Protein AF-A0A4V0NGP2-F1 (afdb_monomer)

Organism: Sorangium cellulosum (NCBI:txid56)

Foldseek 3Di:
DDDDADDDDDDDDDDDPQDDFFDFDDALVNHQLSDQDPRTHHDNALPRQDQHDQAPDRSADGPRHPHHDDD

pLDDT: mean 79.51, std 14.05, range [46.25, 93.06]

Nearest PDB structures (foldseek):
  1hvw-assembly1_A  TM=8.434E-01  e=1.799E+00  unclassified
  2l1q-assembly1_A  TM=8.024E-01  e=3.183E+00  Homo sapiens

Secondary structure (DSSP, 8-state):
---SS----S--SS-PPPBPTTSB-SSGGGBTTS-EETTEEPPP-TTSSS--TT-SBTTB-STTSSSPPP-

Structure (mmCIF, N/CA/C/O backbone):
data_AF-A0A4V0NGP2-F1
#
_entry.id   AF-A0A4V0NGP2-F1
#
loop_
_atom_site.group_PDB
_atom_site.id
_atom_site.type_symbol
_atom_site.label_atom_id
_atom_site.label_alt_id
_atom_site.label_comp_id
_atom_site.label_asym_id
_atom_site.label_entity_id
_atom_site.label_seq_id
_atom_site.pdbx_PDB_ins_code
_atom_site.Cartn_x
_atom_site.Cartn_y
_atom_site.Cartn_z
_atom_site.occupancy
_atom_site.B_iso_or_equiv
_atom_site.auth_seq_id
_atom_site.auth_comp_id
_atom_site.auth_asym_id
_atom_site.auth_atom_id
_atom_site.pdbx_PDB_model_num
ATOM 1 N N . MET A 1 1 ? 10.199 -11.020 -29.066 1.00 48.88 1 MET A N 1
ATOM 2 C CA . MET A 1 1 ? 11.052 -9.907 -28.607 1.00 48.88 1 MET A CA 1
ATOM 3 C C . MET A 1 1 ? 10.787 -9.739 -27.115 1.00 48.88 1 MET A C 1
ATOM 5 O O . MET A 1 1 ? 9.680 -9.353 -26.779 1.00 48.88 1 MET A O 1
ATOM 9 N N . LYS A 1 2 ? 11.698 -10.159 -26.228 1.00 46.25 2 LYS A N 1
ATOM 10 C CA . LYS A 1 2 ? 11.552 -10.010 -24.768 1.00 46.25 2 LYS A CA 1
ATOM 11 C C . LYS A 1 2 ? 12.854 -9.422 -24.237 1.00 46.25 2 LYS A C 1
ATOM 13 O O . LYS A 1 2 ? 13.912 -10.019 -24.411 1.00 46.25 2 LYS A O 1
ATOM 18 N N . ASN A 1 3 ? 12.770 -8.214 -23.712 1.00 50.03 3 ASN A N 1
ATOM 19 C CA . ASN A 1 3 ? 13.860 -7.447 -23.139 1.00 50.03 3 ASN A CA 1
ATOM 20 C C . ASN A 1 3 ? 13.960 -7.755 -21.640 1.00 50.03 3 ASN A C 1
ATOM 22 O O . ASN A 1 3 ? 13.066 -7.424 -20.880 1.00 50.03 3 ASN A O 1
ATOM 26 N N . GLY A 1 4 ? 15.070 -8.368 -21.238 1.00 47.50 4 GLY A N 1
ATOM 27 C CA . GLY A 1 4 ? 15.787 -7.946 -20.034 1.00 47.50 4 GLY A CA 1
ATOM 28 C C . GLY A 1 4 ? 15.441 -8.558 -18.680 1.00 47.50 4 GLY A C 1
ATOM 29 O O . GLY A 1 4 ? 16.390 -8.901 -17.984 1.00 47.50 4 GLY A O 1
ATOM 30 N N . ASP A 1 5 ? 14.175 -8.685 -18.274 1.00 62.28 5 ASP A N 1
ATOM 31 C CA . ASP A 1 5 ? 13.908 -8.841 -16.827 1.00 62.28 5 ASP A CA 1
ATOM 32 C C . ASP A 1 5 ? 12.646 -9.624 -16.414 1.00 62.28 5 ASP A C 1
ATOM 34 O O . ASP A 1 5 ? 12.328 -9.686 -15.228 1.00 62.28 5 ASP A O 1
ATOM 38 N N . GLU A 1 6 ? 11.986 -10.333 -17.336 1.00 60.19 6 GLU A N 1
ATOM 39 C CA . GLU A 1 6 ? 10.801 -11.146 -17.006 1.00 60.19 6 GLU A CA 1
ATOM 40 C C . GLU A 1 6 ? 11.053 -12.654 -17.175 1.00 60.19 6 GLU A C 1
ATOM 42 O O . GLU A 1 6 ? 10.867 -13.231 -18.255 1.00 60.19 6 GLU A O 1
ATOM 47 N N . SER A 1 7 ? 11.464 -13.319 -16.087 1.00 55.31 7 SER A N 1
ATOM 48 C CA . SER A 1 7 ? 11.407 -14.785 -16.004 1.00 55.31 7 SER A CA 1
ATOM 49 C C . SER A 1 7 ? 9.970 -15.232 -15.750 1.00 55.31 7 SER A C 1
ATOM 51 O O . SER A 1 7 ? 9.510 -15.246 -14.616 1.00 55.31 7 SER A O 1
ATOM 53 N N . GLY A 1 8 ? 9.295 -15.653 -16.819 1.00 51.69 8 GLY A N 1
ATOM 54 C CA . GLY A 1 8 ? 8.124 -16.524 -16.728 1.00 51.69 8 GLY A CA 1
ATOM 55 C C . GLY A 1 8 ? 6.792 -15.792 -16.646 1.00 51.69 8 GLY A C 1
ATOM 56 O O . GLY A 1 8 ? 6.250 -15.530 -15.581 1.00 51.69 8 GLY A O 1
ATOM 57 N N . VAL A 1 9 ? 6.206 -15.567 -17.817 1.00 64.75 9 VAL A N 1
ATOM 58 C CA . VAL A 1 9 ? 4.750 -15.579 -17.937 1.00 64.75 9 VAL A CA 1
ATOM 59 C C . VAL A 1 9 ? 4.288 -16.967 -17.495 1.00 64.75 9 VAL A C 1
ATOM 61 O O . VAL A 1 9 ? 4.689 -17.926 -18.136 1.00 64.75 9 VAL A O 1
ATOM 64 N N . ASP A 1 10 ? 3.627 -17.051 -16.340 1.00 48.78 10 ASP A N 1
ATOM 65 C CA . ASP A 1 10 ? 2.575 -18.002 -15.932 1.00 48.78 10 ASP A CA 1
ATOM 66 C C . ASP A 1 10 ? 2.378 -17.869 -14.405 1.00 48.78 10 ASP A C 1
ATOM 68 O O . ASP A 1 10 ? 3.306 -18.013 -13.612 1.00 48.78 10 ASP A O 1
ATOM 72 N N . GLY A 1 11 ? 1.169 -17.485 -13.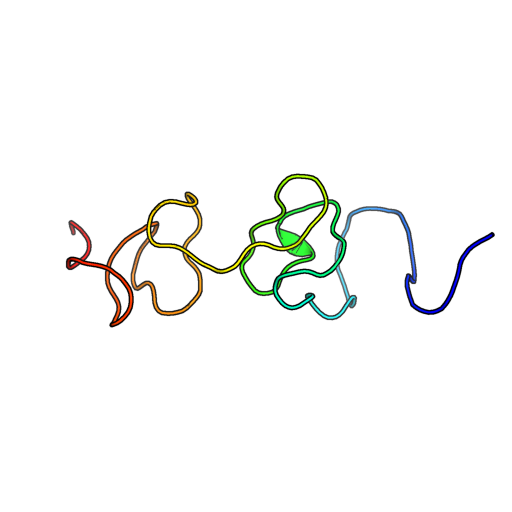990 1.00 59.66 11 GLY A N 1
ATOM 73 C CA . GLY A 1 11 ? 0.870 -16.987 -12.646 1.00 59.66 11 GLY A CA 1
ATOM 74 C C . GLY A 1 11 ? 0.837 -18.042 -11.541 1.00 59.66 11 GLY A C 1
ATOM 75 O O . GLY A 1 11 ? -0.224 -18.568 -11.216 1.00 59.66 11 GLY A O 1
ATOM 76 N N . GLY A 1 12 ? 1.959 -18.266 -10.865 1.00 55.91 12 GLY A N 1
ATOM 77 C CA . GLY A 1 12 ? 1.949 -19.035 -9.626 1.00 55.91 12 GLY A CA 1
ATOM 78 C C . GLY A 1 12 ? 3.324 -19.171 -8.999 1.00 55.91 12 GLY A C 1
ATOM 79 O O . GLY A 1 12 ? 4.159 -19.910 -9.494 1.00 55.91 12 GLY A O 1
ATOM 80 N N . THR A 1 13 ? 3.524 -18.477 -7.877 1.00 60.50 13 THR A N 1
ATOM 81 C CA . THR A 1 13 ? 4.462 -18.838 -6.801 1.00 60.50 13 THR A CA 1
ATOM 82 C C . THR A 1 13 ? 5.907 -19.160 -7.230 1.00 60.50 13 THR A C 1
ATOM 84 O O . THR A 1 13 ? 6.201 -20.305 -7.559 1.00 60.50 13 THR A O 1
ATOM 87 N N . THR A 1 14 ? 6.856 -18.217 -7.103 1.00 61.50 14 THR A N 1
ATOM 88 C CA . THR A 1 14 ? 8.001 -18.429 -6.176 1.00 61.50 14 THR A CA 1
ATOM 89 C C . THR A 1 14 ? 9.099 -17.362 -6.168 1.00 61.50 14 THR A C 1
ATOM 91 O O . THR A 1 14 ? 9.646 -17.177 -5.091 1.00 61.50 14 THR A O 1
ATOM 94 N N . SER A 1 15 ? 9.459 -16.603 -7.210 1.00 57.50 15 SER A N 1
ATOM 95 C CA . SER A 1 15 ? 10.603 -15.676 -7.007 1.00 57.50 15 SER A CA 1
ATOM 96 C C . SER A 1 15 ? 10.775 -14.556 -8.031 1.00 57.50 15 SER A C 1
ATOM 98 O O . SER A 1 15 ? 11.891 -14.313 -8.491 1.00 57.50 15 SER A O 1
ATOM 100 N N . CYS A 1 16 ? 9.706 -13.842 -8.374 1.00 55.28 16 CYS A N 1
ATOM 101 C CA . CYS A 1 16 ? 9.877 -12.528 -8.993 1.00 55.28 16 CYS A CA 1
ATOM 102 C C . CYS A 1 16 ? 9.947 -11.478 -7.874 1.00 55.28 16 CYS A C 1
ATOM 104 O O . CYS A 1 16 ? 9.079 -11.487 -6.994 1.00 55.28 16 CYS A O 1
ATOM 106 N N . PRO A 1 17 ? 10.983 -10.615 -7.834 1.00 65.81 17 PRO A N 1
ATOM 107 C CA . PRO A 1 17 ? 10.999 -9.508 -6.891 1.00 65.81 17 PRO A CA 1
ATOM 108 C C . PRO A 1 17 ? 9.780 -8.633 -7.173 1.00 65.81 17 PRO A C 1
ATOM 110 O O . PRO A 1 17 ? 9.558 -8.231 -8.313 1.00 65.81 17 PRO A O 1
ATOM 113 N N . ARG A 1 18 ? 8.985 -8.359 -6.136 1.00 80.06 18 ARG A N 1
ATOM 114 C CA . ARG A 1 18 ? 7.859 -7.436 -6.258 1.00 80.06 18 ARG A CA 1
ATOM 115 C C . ARG A 1 18 ? 8.374 -6.078 -6.723 1.00 80.06 18 ARG A C 1
ATOM 117 O O . ARG A 1 18 ? 9.388 -5.588 -6.220 1.00 80.06 18 ARG A O 1
ATOM 124 N N . TYR A 1 19 ? 7.671 -5.469 -7.662 1.00 84.81 19 TYR A N 1
ATOM 125 C CA . TYR A 1 19 ? 8.082 -4.222 -8.267 1.00 84.81 19 TYR A CA 1
ATOM 126 C C . TYR A 1 19 ? 7.623 -3.003 -7.454 1.00 84.81 19 TYR A C 1
ATOM 128 O O . TYR A 1 19 ? 6.520 -3.013 -6.899 1.00 84.81 19 TYR A O 1
ATOM 136 N N . PRO A 1 20 ? 8.442 -1.935 -7.396 1.00 87.81 20 PRO A N 1
ATOM 137 C CA . PRO A 1 20 ? 8.022 -0.661 -6.829 1.00 87.81 20 PRO A CA 1
ATOM 138 C C . PRO A 1 20 ? 6.936 0.011 -7.690 1.00 87.81 20 PRO A C 1
ATOM 140 O O . PRO A 1 20 ? 6.786 -0.335 -8.869 1.00 87.81 20 PRO A O 1
ATOM 143 N N . PRO A 1 21 ? 6.230 1.020 -7.145 1.00 87.88 21 PRO A N 1
ATOM 144 C CA . PRO A 1 21 ? 5.274 1.820 -7.905 1.00 87.88 21 PRO A CA 1
ATOM 145 C C . PRO A 1 21 ? 5.861 2.374 -9.215 1.00 87.88 21 PRO A C 1
ATOM 147 O O . PRO A 1 21 ? 7.034 2.753 -9.283 1.00 87.88 21 PRO A O 1
ATOM 150 N N . GLY A 1 22 ? 5.048 2.396 -10.271 1.00 86.00 22 GLY A N 1
ATOM 151 C CA . GLY A 1 22 ? 5.404 2.848 -11.619 1.00 86.00 22 GLY A CA 1
ATOM 152 C C . GLY A 1 22 ? 6.044 1.790 -12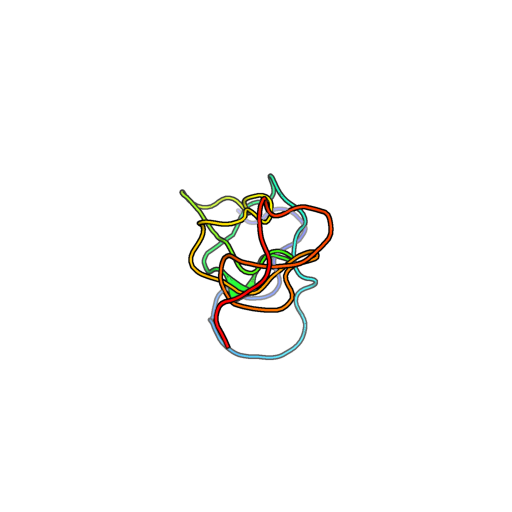.528 1.00 86.00 22 GLY A C 1
ATOM 153 O O . GLY A 1 22 ? 6.337 2.083 -13.687 1.00 86.00 22 GLY A O 1
ATOM 154 N N . ARG A 1 23 ? 6.280 0.564 -12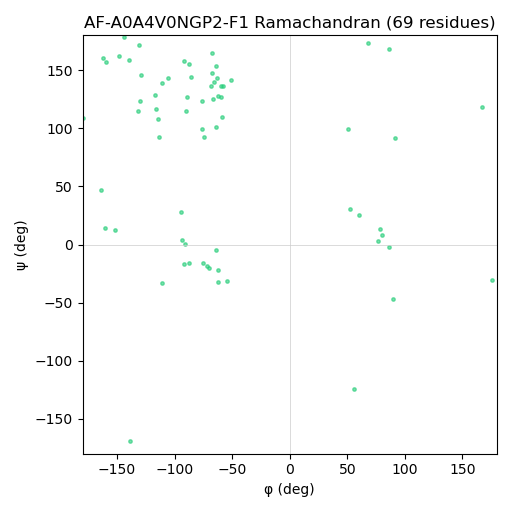.046 1.00 86.00 23 ARG A N 1
ATOM 155 C CA . ARG A 1 23 ? 6.724 -0.571 -12.880 1.00 86.00 23 ARG A CA 1
ATOM 156 C C . ARG A 1 23 ? 5.547 -1.321 -13.487 1.00 86.00 23 ARG A C 1
ATOM 158 O O . ARG A 1 23 ? 4.464 -1.308 -12.922 1.00 86.00 23 ARG A O 1
ATOM 165 N N . GLY A 1 24 ? 5.782 -1.997 -14.610 1.00 84.12 24 GLY A N 1
ATOM 166 C CA . GLY A 1 24 ? 4.779 -2.852 -15.239 1.00 84.12 24 GLY A CA 1
ATOM 167 C C . GLY A 1 24 ? 4.386 -4.032 -14.347 1.00 84.12 24 GLY A C 1
ATOM 168 O O . GLY A 1 24 ? 5.229 -4.592 -13.653 1.00 84.12 24 GLY A O 1
ATOM 169 N N . CYS A 1 25 ? 3.112 -4.407 -14.364 1.00 86.00 25 CYS A N 1
ATOM 170 C CA . CYS A 1 25 ? 2.579 -5.539 -13.607 1.00 86.00 25 CYS A CA 1
ATOM 171 C C . CYS A 1 25 ? 1.414 -6.197 -14.349 1.00 86.00 25 CYS A C 1
ATOM 173 O O . CYS A 1 25 ? 0.805 -5.603 -15.243 1.00 86.00 25 CYS A O 1
ATOM 175 N N . ARG A 1 26 ? 1.077 -7.432 -13.961 1.00 84.44 26 ARG A N 1
ATOM 176 C CA . ARG A 1 26 ? -0.116 -8.140 -14.458 1.00 84.44 26 ARG A CA 1
ATOM 177 C C . ARG A 1 26 ? -1.169 -8.315 -13.379 1.00 84.44 26 ARG A C 1
ATOM 179 O O . ARG A 1 26 ? -2.359 -8.319 -13.673 1.00 84.44 26 ARG A O 1
ATOM 186 N N . THR A 1 27 ? -0.723 -8.485 -12.143 1.00 84.12 27 THR A N 1
ATOM 187 C CA . THR A 1 27 ? -1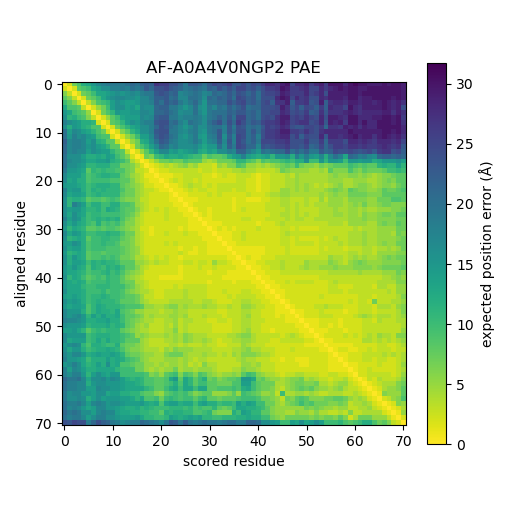.549 -8.713 -10.964 1.00 84.12 27 THR A CA 1
ATOM 188 C C . THR A 1 27 ? -0.991 -7.930 -9.786 1.00 84.12 27 THR A C 1
ATOM 190 O O . THR A 1 27 ? 0.190 -7.589 -9.756 1.00 84.12 27 THR A O 1
ATOM 193 N N . GLY A 1 28 ? -1.823 -7.673 -8.776 1.00 82.81 28 GLY A N 1
ATOM 194 C CA . GLY A 1 28 ? -1.376 -7.020 -7.544 1.00 82.81 28 GLY A CA 1
ATOM 195 C C . GLY A 1 28 ? -0.193 -7.727 -6.871 1.00 82.81 28 GLY A C 1
ATOM 196 O O . GLY A 1 28 ? 0.686 -7.074 -6.320 1.00 82.81 28 GLY A O 1
ATOM 197 N N . ALA A 1 29 ? -0.103 -9.054 -7.003 1.00 82.94 29 ALA A N 1
ATOM 198 C CA . ALA A 1 29 ? 0.988 -9.856 -6.449 1.00 82.94 29 ALA A CA 1
ATOM 199 C C . ALA A 1 29 ? 2.376 -9.512 -7.025 1.00 82.94 29 ALA A C 1
ATOM 201 O O . ALA A 1 29 ? 3.381 -9.785 -6.366 1.00 82.94 29 ALA A O 1
ATOM 202 N N . ASP A 1 30 ? 2.430 -8.897 -8.213 1.00 80.88 30 ASP A N 1
ATOM 203 C CA . ASP A 1 30 ? 3.671 -8.433 -8.840 1.00 80.88 30 ASP A CA 1
ATOM 204 C C . ASP A 1 30 ? 4.203 -7.148 -8.187 1.00 80.88 30 ASP A C 1
ATOM 206 O O . ASP A 1 30 ? 5.366 -6.807 -8.369 1.00 80.88 30 ASP A O 1
ATOM 210 N N . CYS A 1 31 ? 3.385 -6.434 -7.411 1.00 87.94 31 CYS A N 1
ATOM 211 C CA . CYS A 1 31 ? 3.705 -5.118 -6.866 1.00 87.94 31 CYS A CA 1
ATOM 212 C C . CYS A 1 31 ? 4.012 -5.182 -5.374 1.00 87.94 31 CYS A C 1
ATOM 214 O O . CYS A 1 31 ? 3.366 -5.914 -4.624 1.00 87.94 31 CYS A O 1
ATOM 216 N N . THR A 1 32 ? 4.967 -4.379 -4.895 1.00 88.25 32 THR A N 1
ATOM 217 C CA . THR A 1 32 ? 5.266 -4.297 -3.453 1.00 88.25 32 THR A CA 1
ATOM 218 C C . THR A 1 32 ? 4.072 -3.776 -2.665 1.00 88.25 32 THR A C 1
ATOM 220 O O . THR A 1 32 ? 3.871 -4.205 -1.533 1.00 88.25 32 THR A O 1
ATOM 223 N N . SER A 1 33 ? 3.274 -2.904 -3.288 1.00 87.88 33 SER A N 1
ATOM 224 C CA . SER A 1 33 ? 1.997 -2.405 -2.776 1.00 87.88 33 SER A CA 1
ATOM 225 C C . SER A 1 33 ? 0.882 -3.448 -2.806 1.00 87.88 33 SER A C 1
ATOM 227 O O . SER A 1 33 ? -0.114 -3.287 -2.123 1.00 87.88 33 SER A O 1
ATOM 229 N N . GLY A 1 34 ? 0.993 -4.526 -3.584 1.00 89.00 34 GLY A N 1
ATOM 230 C CA . GLY A 1 34 ? -0.154 -5.405 -3.812 1.00 89.00 34 GLY A CA 1
ATOM 231 C C . GLY A 1 34 ? -1.176 -4.837 -4.806 1.00 89.00 34 GLY A C 1
ATOM 232 O O . GLY A 1 34 ? -2.188 -5.489 -5.050 1.00 89.00 34 GLY A O 1
ATOM 233 N N . VAL A 1 35 ? -0.917 -3.664 -5.403 1.00 90.25 35 VAL A N 1
ATOM 234 C CA . VAL A 1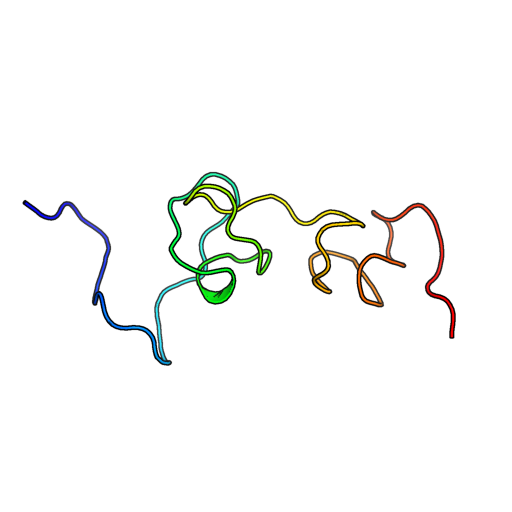 35 ? -1.850 -2.961 -6.296 1.00 90.25 35 VAL A CA 1
ATOM 235 C C . VAL A 1 35 ? -1.264 -2.865 -7.694 1.00 90.25 35 VAL A C 1
ATOM 237 O O . VAL A 1 35 ? -0.252 -2.203 -7.914 1.00 90.25 35 VAL A O 1
ATOM 240 N N . CYS A 1 36 ? -1.937 -3.500 -8.651 1.00 90.38 36 CYS A N 1
ATOM 241 C CA . CYS A 1 36 ? -1.630 -3.384 -10.069 1.00 90.38 36 CYS A CA 1
ATOM 242 C C . CYS A 1 36 ? -2.800 -2.709 -10.781 1.00 90.38 36 CYS A C 1
ATOM 244 O O . CYS A 1 36 ? -3.858 -3.317 -10.948 1.00 90.38 36 CYS A O 1
ATOM 246 N N . TRP A 1 37 ? -2.611 -1.461 -11.201 1.00 90.06 37 TRP A N 1
ATOM 247 C CA . TRP A 1 37 ? -3.632 -0.661 -11.864 1.00 90.06 37 TRP A CA 1
ATOM 248 C C . TRP A 1 37 ? -3.203 -0.302 -13.283 1.00 90.06 37 TRP A C 1
ATOM 250 O O . TRP A 1 37 ? -2.110 0.206 -13.512 1.00 90.06 37 TRP A O 1
ATOM 260 N N . SER A 1 38 ? -4.067 -0.567 -14.266 1.00 91.25 38 SER A N 1
ATOM 261 C CA . SER A 1 38 ? -3.781 -0.294 -15.686 1.00 91.25 38 SER A CA 1
ATOM 262 C C . SER A 1 38 ? -2.448 -0.886 -16.185 1.00 91.25 38 SER A C 1
ATOM 264 O O . SER A 1 38 ? -1.807 -0.334 -17.076 1.00 91.25 38 SER A O 1
ATOM 266 N N . GLY A 1 39 ? -2.027 -2.019 -15.610 1.00 85.50 39 GLY A N 1
ATOM 267 C CA . GLY A 1 39 ? -0.768 -2.684 -15.946 1.00 85.50 39 GLY A CA 1
ATOM 268 C C . GLY A 1 39 ? 0.479 -2.047 -15.328 1.00 85.50 39 GLY A C 1
ATOM 269 O O . GLY A 1 39 ? 1.581 -2.384 -15.754 1.00 85.50 39 GLY A O 1
ATOM 270 N N . ALA A 1 40 ? 0.329 -1.150 -14.348 1.00 88.69 40 ALA A N 1
ATOM 271 C CA . ALA A 1 40 ? 1.427 -0.580 -13.576 1.00 88.69 40 ALA A CA 1
ATOM 272 C C . ALA A 1 40 ? 1.186 -0.684 -12.062 1.00 88.69 40 ALA A C 1
ATOM 274 O O . ALA A 1 40 ? 0.054 -0.607 -11.586 1.00 88.69 40 ALA A O 1
ATOM 275 N N . CYS A 1 41 ? 2.258 -0.880 -11.299 1.00 91.44 41 CYS A N 1
ATOM 276 C CA . CYS A 1 41 ? 2.191 -0.898 -9.849 1.00 91.44 41 CYS A CA 1
ATOM 277 C C . CYS A 1 41 ? 1.832 0.489 -9.335 1.00 91.44 41 CYS A C 1
ATOM 279 O O . CYS A 1 41 ? 2.527 1.457 -9.643 1.00 91.44 41 CYS A O 1
ATOM 281 N N . GLU A 1 42 ? 0.776 0.579 -8.542 1.00 92.12 42 GLU A N 1
ATOM 282 C CA . GLU A 1 42 ? 0.377 1.827 -7.895 1.00 92.12 42 GLU A CA 1
ATOM 283 C C . GLU A 1 42 ? 1.008 1.945 -6.509 1.00 92.12 42 GLU A C 1
ATOM 285 O O . GLU A 1 42 ? 1.443 0.950 -5.914 1.00 92.12 42 GLU A O 1
ATOM 290 N N . ALA A 1 43 ? 1.108 3.176 -6.018 1.00 91.81 43 ALA A N 1
ATOM 291 C CA . ALA A 1 43 ? 1.516 3.412 -4.643 1.00 91.81 43 ALA A CA 1
ATOM 292 C C . ALA A 1 43 ? 0.426 2.897 -3.684 1.00 91.81 43 ALA A C 1
ATOM 294 O O . ALA A 1 43 ? -0.750 2.929 -4.041 1.00 91.81 43 ALA A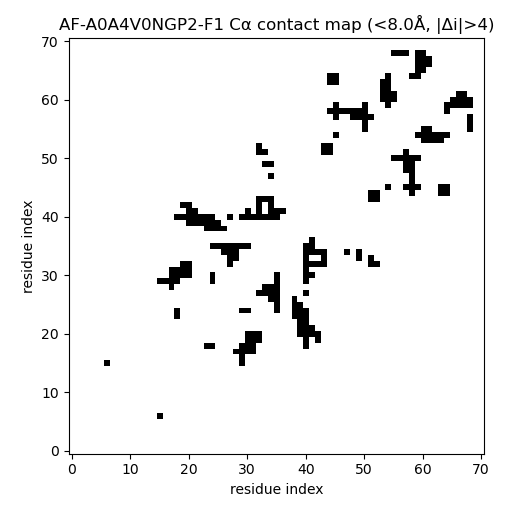 O 1
ATOM 295 N N . PRO A 1 44 ? 0.800 2.407 -2.489 1.00 90.94 44 PRO A N 1
ATOM 296 C CA . PRO A 1 44 ? -0.182 2.091 -1.459 1.00 90.94 44 PRO A CA 1
ATOM 297 C C . PRO A 1 44 ? -0.969 3.355 -1.089 1.00 90.94 44 PRO A C 1
ATOM 299 O O . PRO A 1 44 ? -0.390 4.438 -0.954 1.00 90.94 44 PRO A O 1
ATOM 302 N N . THR A 1 45 ? -2.280 3.224 -0.947 1.00 90.06 45 THR A N 1
ATOM 303 C CA . THR A 1 45 ? -3.207 4.289 -0.564 1.00 90.06 45 THR A CA 1
ATOM 304 C C . THR A 1 45 ? -4.109 3.800 0.564 1.00 90.06 45 THR A C 1
ATOM 306 O O . THR A 1 45 ? -4.126 2.633 0.907 1.00 90.06 45 THR A O 1
ATOM 309 N N . CYS A 1 46 ? -4.892 4.697 1.149 1.00 91.62 46 CYS A N 1
ATOM 310 C CA . CYS A 1 46 ? -5.832 4.340 2.216 1.00 91.62 46 CYS A CA 1
ATOM 311 C C . CYS A 1 46 ? -7.234 4.052 1.666 1.00 91.62 46 CYS A C 1
ATOM 313 O O . CYS A 1 46 ? -8.233 4.402 2.295 1.00 91.62 46 CYS A O 1
ATOM 315 N N . SER A 1 47 ? -7.313 3.593 0.417 1.00 90.44 47 SER A N 1
ATOM 316 C CA . SER A 1 47 ? -8.572 3.392 -0.308 1.00 90.44 47 SER A CA 1
ATOM 317 C C . SER A 1 47 ? -8.448 2.436 -1.503 1.00 90.44 47 SER A C 1
ATOM 319 O O . SER A 1 47 ? -9.325 2.438 -2.369 1.00 90.44 47 SER A O 1
ATOM 321 N N . ASP A 1 48 ? -7.356 1.672 -1.611 1.00 88.25 48 ASP A N 1
ATOM 322 C CA . ASP A 1 48 ? -7.135 0.724 -2.714 1.00 88.25 48 ASP A CA 1
ATOM 323 C C . ASP A 1 48 ? -7.656 -0.691 -2.433 1.00 88.25 48 ASP A C 1
ATOM 325 O O . ASP A 1 48 ? -7.591 -1.557 -3.310 1.00 88.25 48 ASP A O 1
ATOM 329 N N . GLY A 1 49 ? -8.249 -0.930 -1.263 1.00 89.06 49 GLY A N 1
ATOM 330 C CA . GLY A 1 49 ? -8.868 -2.203 -0.903 1.00 89.06 49 GLY A CA 1
ATOM 331 C C . GLY A 1 49 ? -7.870 -3.258 -0.440 1.00 89.06 49 GLY A C 1
ATOM 332 O O . GLY A 1 49 ? -8.253 -4.421 -0.275 1.00 89.06 49 GLY A O 1
ATOM 333 N N . VAL A 1 50 ? -6.600 -2.897 -0.247 1.00 89.19 50 VAL A N 1
ATOM 334 C CA . VAL A 1 50 ? -5.519 -3.828 0.083 1.00 89.19 50 VAL A CA 1
ATOM 335 C C . VAL A 1 50 ? -4.751 -3.303 1.279 1.00 89.19 50 VAL A C 1
ATOM 337 O O . VAL A 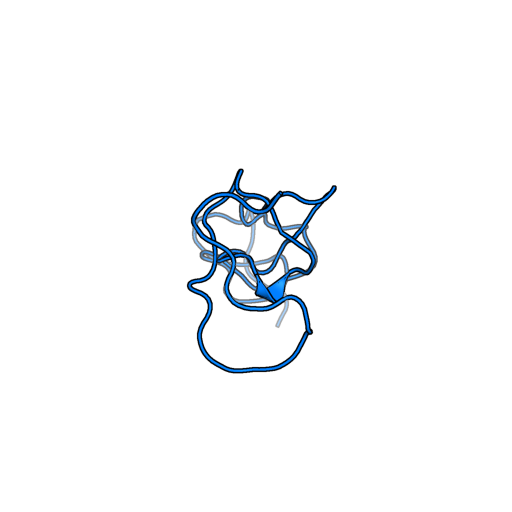1 50 ? -4.157 -2.249 1.189 1.00 89.19 50 VAL A O 1
ATOM 340 N N . LYS A 1 51 ? -4.658 -4.100 2.351 1.00 90.62 51 LYS A N 1
ATOM 341 C CA . LYS A 1 51 ? -3.783 -3.788 3.490 1.00 90.62 51 LYS A CA 1
ATOM 342 C C . LYS A 1 51 ? -2.312 -3.786 3.05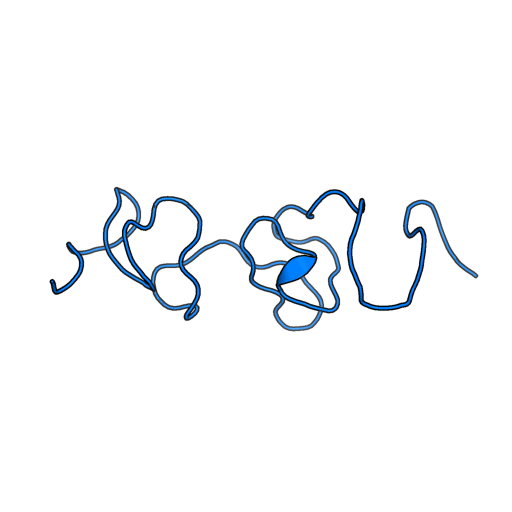9 1.00 90.62 51 LYS A C 1
ATOM 344 O O . LYS A 1 51 ? -1.707 -4.861 2.942 1.00 90.62 51 LYS A O 1
ATOM 349 N N . ASN A 1 52 ? -1.732 -2.613 2.850 1.00 89.44 52 ASN A N 1
ATOM 350 C CA . ASN A 1 52 ? -0.364 -2.435 2.367 1.00 89.44 52 ASN A CA 1
ATOM 351 C C . ASN A 1 52 ? 0.321 -1.213 3.013 1.00 89.44 52 ASN A C 1
ATOM 353 O O . ASN A 1 52 ? -0.232 -0.550 3.879 1.00 89.44 52 ASN A O 1
ATOM 357 N N . GLY A 1 53 ? 1.588 -0.961 2.665 1.00 87.50 53 GLY A N 1
ATOM 358 C CA . GLY A 1 53 ? 2.327 0.194 3.193 1.00 87.50 53 GLY A CA 1
ATOM 359 C C . GLY A 1 53 ? 2.370 0.238 4.726 1.00 87.50 53 GLY A C 1
ATOM 360 O O . GLY A 1 53 ? 2.815 -0.719 5.361 1.00 87.50 53 GLY A O 1
ATOM 361 N N . ASP A 1 54 ? 1.909 1.354 5.292 1.00 88.75 54 ASP A N 1
ATOM 362 C CA . ASP A 1 54 ? 1.872 1.609 6.738 1.00 88.75 54 ASP A CA 1
ATOM 363 C C . ASP A 1 54 ? 0.530 1.236 7.391 1.00 88.75 54 ASP A C 1
ATOM 365 O O . ASP A 1 54 ? 0.333 1.461 8.587 1.00 88.75 54 ASP A O 1
ATOM 369 N N . GLU A 1 55 ? -0.406 0.671 6.631 1.00 93.06 55 GLU A N 1
ATOM 370 C CA . GLU A 1 55 ? -1.759 0.409 7.100 1.00 93.06 55 GLU A CA 1
ATOM 371 C C . GLU A 1 55 ? -1.824 -0.686 8.169 1.00 93.06 55 GLU A C 1
ATOM 373 O O . GLU A 1 55 ? -1.233 -1.771 8.065 1.00 93.06 55 GLU A O 1
ATOM 378 N N . THR A 1 56 ? -2.614 -0.444 9.216 1.00 91.06 56 THR A N 1
ATOM 379 C CA . THR A 1 56 ? -2.826 -1.439 10.278 1.00 91.06 56 THR A CA 1
ATOM 380 C C . THR A 1 56 ? -4.037 -2.335 10.004 1.00 91.06 56 THR A C 1
ATOM 382 O O . THR A 1 56 ? -4.100 -3.450 10.537 1.00 91.06 56 THR A O 1
ATOM 385 N N . GLY A 1 57 ? -4.926 -1.930 9.093 1.00 89.56 57 GLY A N 1
ATOM 386 C CA . GLY A 1 57 ? -6.036 -2.707 8.527 1.00 89.56 57 GLY A CA 1
ATOM 387 C C . GLY A 1 57 ? -6.164 -2.464 7.021 1.00 89.56 57 GLY A C 1
ATOM 388 O O . GLY A 1 57 ? -5.245 -1.937 6.420 1.00 89.56 57 GLY A O 1
ATOM 389 N N . ILE A 1 58 ? -7.253 -2.912 6.393 1.00 90.00 58 ILE A N 1
ATOM 390 C CA . ILE A 1 58 ? -7.498 -2.608 4.971 1.00 90.00 58 ILE A CA 1
ATOM 391 C C . ILE A 1 58 ? -7.976 -1.157 4.885 1.00 90.00 58 ILE A C 1
ATOM 393 O O . ILE A 1 58 ? -8.982 -0.845 5.525 1.00 90.00 58 ILE A O 1
ATOM 397 N N . ASP A 1 59 ? -7.291 -0.308 4.114 1.00 89.06 59 ASP A N 1
ATOM 398 C CA . ASP A 1 59 ? -7.678 1.091 3.872 1.00 89.06 59 ASP A CA 1
ATOM 399 C C . ASP A 1 59 ? -7.741 1.954 5.149 1.00 89.06 59 ASP A C 1
ATOM 401 O O . ASP A 1 59 ? -8.514 2.914 5.248 1.00 89.06 59 ASP A O 1
ATOM 405 N N . CYS A 1 60 ? -6.991 1.586 6.194 1.00 91.06 60 CYS A N 1
ATOM 406 C CA . CYS A 1 60 ? -7.081 2.252 7.491 1.00 91.06 60 CYS A CA 1
ATOM 407 C C . CYS A 1 60 ? -5.860 2.061 8.396 1.00 91.06 60 CYS A C 1
ATOM 409 O O . CYS A 1 60 ? -5.131 1.064 8.351 1.00 91.06 60 CYS A O 1
ATOM 411 N N . GLY A 1 61 ? -5.717 3.005 9.331 1.00 90.31 61 GLY A N 1
ATOM 412 C CA . GLY A 1 61 ? -4.651 3.020 10.324 1.00 90.31 61 GLY A CA 1
ATOM 413 C C . GLY A 1 61 ? -3.264 3.270 9.730 1.00 90.31 61 GLY A C 1
ATOM 414 O O . GLY A 1 61 ? -3.088 3.340 8.522 1.00 90.31 61 GLY A O 1
ATOM 415 N N . GLY A 1 62 ? -2.267 3.427 10.599 1.00 85.56 62 GLY A N 1
ATOM 416 C CA . GLY A 1 62 ? -0.920 3.825 10.179 1.00 85.56 62 GLY A CA 1
ATOM 417 C C . GLY A 1 62 ? -0.734 5.336 10.081 1.00 85.56 62 GLY A C 1
ATOM 418 O O . GLY A 1 62 ? -1.694 6.100 10.147 1.00 85.56 62 GLY A O 1
ATOM 419 N N . GLU A 1 63 ? 0.518 5.776 9.939 1.00 80.75 63 GLU A N 1
ATOM 420 C CA . GLU A 1 63 ? 0.862 7.205 9.845 1.00 80.75 63 GLU A CA 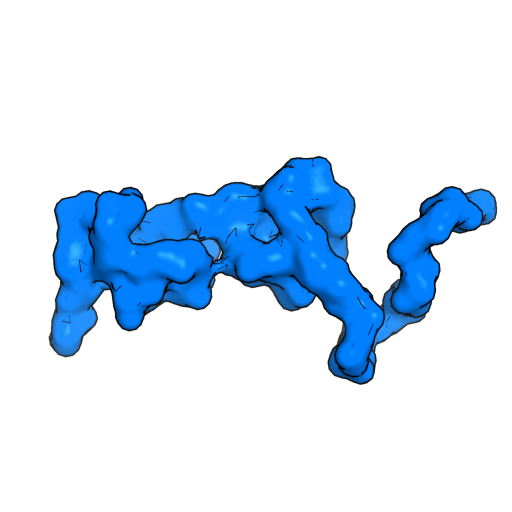1
ATOM 421 C C . GLU A 1 63 ? 0.402 7.842 8.519 1.00 80.75 63 GLU A C 1
ATOM 423 O O . GLU A 1 63 ? 0.233 9.059 8.448 1.00 80.75 63 GLU A O 1
ATOM 428 N N . GLY A 1 64 ? 0.155 7.028 7.485 1.00 77.00 64 GLY A N 1
ATOM 429 C CA . GLY A 1 64 ? -0.297 7.472 6.162 1.00 77.00 64 GLY A CA 1
ATOM 430 C C . GLY A 1 64 ? -1.814 7.607 5.990 1.00 77.00 64 GLY A C 1
ATOM 431 O O . GLY A 1 64 ? -2.245 8.269 5.045 1.00 77.00 64 GLY A O 1
ATOM 432 N N . CYS A 1 65 ? -2.628 7.036 6.887 1.00 85.00 65 CYS A N 1
ATOM 433 C CA . CYS A 1 65 ? -4.088 7.035 6.758 1.00 85.00 65 CYS A CA 1
ATOM 434 C C . CYS A 1 65 ? -4.775 7.912 7.797 1.00 85.00 65 CYS A C 1
ATOM 436 O O . CYS A 1 65 ? -4.426 7.927 8.973 1.00 85.00 65 CYS A O 1
ATOM 438 N N . ALA A 1 66 ? -5.804 8.640 7.351 1.00 80.81 66 ALA A N 1
ATOM 439 C CA . ALA A 1 66 ? -6.444 9.717 8.108 1.00 80.81 66 ALA A CA 1
ATOM 440 C C . ALA A 1 66 ? -7.150 9.281 9.410 1.00 80.81 66 ALA A C 1
ATOM 442 O O . ALA A 1 66 ? -7.632 10.137 10.153 1.00 80.81 66 ALA A O 1
ATOM 443 N N . GLY A 1 67 ? -7.230 7.983 9.714 1.00 81.06 67 GLY A N 1
ATOM 444 C CA . GLY A 1 67 ? -7.875 7.509 10.931 1.00 81.06 67 GLY A CA 1
ATOM 445 C C . GLY A 1 67 ? -7.508 6.080 11.328 1.00 81.06 67 GLY A C 1
ATOM 446 O O . GLY A 1 67 ? -7.038 5.300 10.496 1.00 81.06 67 GLY A O 1
ATOM 447 N N . PRO A 1 68 ? -7.726 5.726 12.609 1.00 83.50 68 PRO A N 1
ATOM 448 C CA . PRO A 1 68 ? -7.566 4.361 13.091 1.00 83.50 68 PRO A CA 1
ATOM 449 C C . PRO A 1 68 ? -8.579 3.427 12.422 1.00 83.50 68 PRO A C 1
ATOM 451 O O . PRO A 1 68 ? -9.676 3.844 12.047 1.00 83.50 68 PRO A O 1
ATOM 454 N N . CYS A 1 69 ? -8.230 2.148 12.320 1.00 86.19 69 CYS A N 1
ATOM 455 C CA . CYS A 1 69 ? -9.160 1.141 11.828 1.00 86.19 69 CYS A CA 1
ATOM 456 C C . CYS A 1 69 ? -10.349 0.945 12.772 1.00 86.19 69 CYS A C 1
ATOM 458 O O . CYS A 1 69 ? -10.144 0.885 13.990 1.00 86.19 69 CYS A O 1
ATOM 460 N N . PRO A 1 70 ? -11.574 0.784 12.238 1.00 80.62 70 PRO A N 1
ATOM 461 C CA . PRO A 1 70 ? -12.683 0.276 13.031 1.00 80.62 70 PRO A CA 1
ATOM 462 C C . PRO A 1 70 ? -12.348 -1.154 13.486 1.00 80.62 70 PRO A C 1
ATOM 464 O O . PRO A 1 70 ? -11.922 -1.979 12.677 1.00 80.62 70 PRO A O 1
ATOM 467 N N . GLY A 1 71 ? -12.458 -1.402 14.793 1.00 70.31 71 GLY A N 1
ATOM 468 C CA . GLY A 1 71 ? -12.203 -2.705 15.422 1.00 70.31 71 GLY A CA 1
ATOM 469 C C . GLY A 1 71 ? -13.411 -3.628 15.422 1.00 70.31 71 GLY A C 1
ATOM 470 O O . GLY A 1 71 ? -14.547 -3.117 15.294 1.00 70.31 71 GLY A O 1
#

Solvent-accessible surface area (backbone atoms only — not comparable to full-atom values): 4448 Å² total; per-residue (Å²): 142,84,82,94,80,78,89,66,95,70,98,70,89,89,81,77,79,52,32,58,60,77,33,80,31,92,41,24,83,43,16,68,33,50,34,43,54,98,46,22,12,37,71,62,56,57,74,74,79,45,65,28,81,62,38,75,34,65,36,15,14,43,94,84,25,99,42,75,54,89,128

Mean predicted aligned error: 9.15 Å

Radius of gyration: 14.08 Å; Cα contacts (8 Å, |Δi|>4): 130; chains: 1; bounding box: 28×29×44 Å

Sequence (71 aa):
MKNGDESGVDGGTTSCPRYPPGRGCRTGADCTSGVCWSGACEAPTCSDGVKNGDETGIDCGGEGCAGPCPG